Protein AF-A0A4Y8IA72-F1 (afdb_monomer_lite)

Structure (mmCIF, N/CA/C/O backbone):
data_AF-A0A4Y8IA72-F1
#
_entry.id   AF-A0A4Y8IA72-F1
#
loop_
_atom_site.group_PDB
_atom_site.id
_atom_site.type_symbol
_atom_site.label_atom_id
_atom_site.label_alt_id
_atom_site.label_comp_id
_atom_site.label_asym_id
_atom_site.label_entity_id
_atom_site.label_seq_id
_atom_site.pdbx_PDB_ins_code
_atom_site.Cartn_x
_atom_site.Cartn_y
_atom_site.Cartn_z
_atom_site.occupancy
_atom_site.B_iso_or_equiv
_atom_site.auth_seq_id
_atom_site.auth_comp_id
_atom_site.auth_asym_id
_atom_site.auth_atom_id
_atom_site.pdbx_PDB_model_num
ATOM 1 N N . MET A 1 1 ? 18.450 -18.048 9.872 1.00 41.22 1 MET A N 1
ATOM 2 C CA . MET A 1 1 ? 17.126 -17.977 10.529 1.00 41.22 1 MET A CA 1
ATOM 3 C C . MET A 1 1 ? 16.207 -17.129 9.662 1.00 41.22 1 MET A C 1
ATOM 5 O O . MET A 1 1 ? 16.497 -15.956 9.469 1.00 41.22 1 MET A O 1
ATOM 9 N N . GLY A 1 2 ? 15.177 -17.720 9.054 1.00 50.22 2 GLY A N 1
ATOM 10 C CA . GLY A 1 2 ?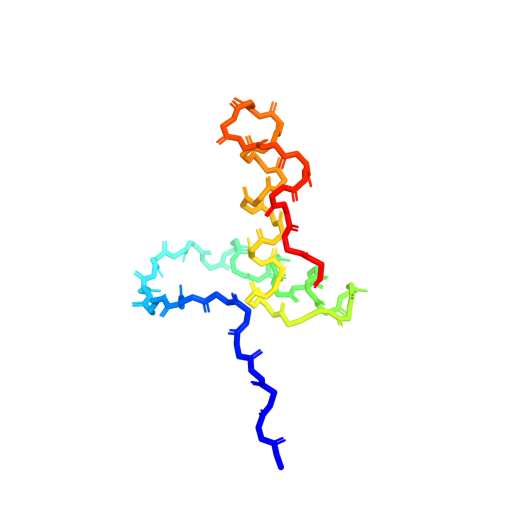 14.203 -16.961 8.262 1.00 50.22 2 GLY A CA 1
ATOM 11 C C . GLY A 1 2 ? 13.313 -16.131 9.185 1.00 50.22 2 GLY A C 1
ATOM 12 O O . GLY A 1 2 ? 12.844 -16.643 10.196 1.00 50.22 2 GLY A O 1
ATOM 13 N N . ARG A 1 3 ? 13.111 -14.848 8.870 1.00 55.97 3 ARG A N 1
ATOM 14 C CA . ARG A 1 3 ? 12.203 -13.959 9.613 1.00 55.97 3 ARG A CA 1
ATOM 15 C C . ARG A 1 3 ? 10.808 -14.599 9.649 1.00 55.97 3 ARG A C 1
ATOM 17 O O . ARG A 1 3 ? 10.249 -14.868 8.585 1.00 55.97 3 ARG A O 1
ATOM 24 N N . ASN A 1 4 ? 10.253 -14.832 10.840 1.00 58.50 4 ASN A N 1
ATOM 25 C CA . ASN A 1 4 ? 8.870 -15.291 10.972 1.00 58.50 4 ASN A CA 1
ATOM 26 C C . ASN A 1 4 ? 7.953 -14.286 10.265 1.00 58.50 4 ASN A C 1
ATOM 28 O O . ASN A 1 4 ? 7.960 -13.095 10.590 1.00 58.50 4 ASN A O 1
ATOM 32 N N . LYS A 1 5 ? 7.200 -14.756 9.264 1.00 58.25 5 LYS A N 1
ATOM 33 C CA . LYS A 1 5 ? 6.163 -13.947 8.619 1.00 58.25 5 LYS A CA 1
ATOM 34 C C . LYS A 1 5 ? 5.121 -13.625 9.687 1.00 58.25 5 LYS A C 1
ATOM 36 O O . LYS A 1 5 ? 4.579 -14.542 10.294 1.00 58.25 5 LYS A O 1
ATOM 41 N N . ARG A 1 6 ? 4.886 -12.333 9.928 1.00 67.50 6 ARG A N 1
ATOM 42 C CA . ARG A 1 6 ? 3.939 -11.858 10.949 1.00 67.50 6 ARG A CA 1
ATOM 43 C C . ARG A 1 6 ? 2.496 -12.266 10.638 1.00 67.50 6 ARG A C 1
ATOM 45 O O . ARG A 1 6 ? 1.719 -12.451 11.561 1.00 67.50 6 ARG A O 1
ATOM 52 N N . GLU A 1 7 ? 2.178 -12.478 9.359 1.00 76.00 7 GLU A N 1
ATOM 53 C CA . GLU A 1 7 ? 0.831 -12.803 8.900 1.00 76.00 7 GLU A CA 1
ATOM 54 C C . GLU A 1 7 ? 0.841 -13.756 7.692 1.00 76.00 7 GLU A C 1
ATOM 56 O O . GLU A 1 7 ? 1.809 -13.824 6.918 1.00 76.00 7 GLU A O 1
ATOM 61 N N . LYS A 1 8 ? -0.246 -14.520 7.531 1.00 84.56 8 LYS A N 1
ATOM 62 C CA . LYS A 1 8 ? -0.453 -15.397 6.374 1.00 84.56 8 LYS A CA 1
ATOM 63 C C . LYS A 1 8 ? -0.789 -14.543 5.151 1.00 84.56 8 LYS A C 1
ATOM 65 O O . LYS A 1 8 ? -1.806 -13.869 5.122 1.00 84.56 8 LYS A O 1
ATOM 70 N N . THR A 1 9 ? 0.034 -14.630 4.112 1.00 83.50 9 THR A N 1
ATOM 71 C CA . THR A 1 9 ? -0.183 -13.932 2.836 1.00 83.50 9 THR A CA 1
ATOM 72 C C . THR A 1 9 ? -0.701 -14.892 1.770 1.00 83.50 9 THR A C 1
ATOM 74 O O . THR A 1 9 ? -0.287 -16.052 1.718 1.00 83.50 9 THR A O 1
ATOM 77 N N . LYS A 1 10 ? -1.596 -14.408 0.903 1.00 87.19 10 LYS A N 1
ATOM 78 C CA . LYS A 1 10 ? -2.071 -15.121 -0.291 1.00 87.19 10 LYS A CA 1
ATOM 79 C C . LYS A 1 10 ? -1.682 -14.337 -1.543 1.00 87.19 10 LYS A C 1
ATOM 81 O O . LYS A 1 10 ? -1.734 -13.111 -1.545 1.00 87.19 10 LYS A O 1
ATOM 86 N N . VAL A 1 11 ? -1.276 -15.044 -2.597 1.00 88.38 11 VAL A N 1
ATOM 87 C CA . VAL A 1 11 ? -0.921 -14.431 -3.886 1.00 88.38 11 VAL A CA 1
ATOM 88 C C . VAL A 1 11 ? -2.182 -14.301 -4.731 1.00 88.38 11 VAL A C 1
ATOM 90 O O . VAL A 1 11 ? -2.824 -15.302 -5.043 1.00 88.38 11 VAL A O 1
ATOM 93 N N . HIS A 1 12 ? -2.510 -13.072 -5.122 1.00 85.62 12 HIS A N 1
ATOM 94 C CA . HIS A 1 12 ? -3.614 -12.766 -6.026 1.00 85.62 12 HIS A CA 1
ATOM 95 C C . HIS A 1 12 ? -3.099 -11.945 -7.211 1.00 85.62 12 HIS A C 1
ATOM 97 O O . HIS A 1 12 ? -2.336 -10.996 -7.035 1.00 85.62 12 HIS A O 1
ATOM 103 N N . GLY A 1 13 ? -3.506 -12.322 -8.425 1.00 88.75 13 GLY A N 1
ATOM 104 C CA . GLY A 1 13 ? -3.240 -11.546 -9.634 1.00 88.75 13 GLY A CA 1
ATOM 105 C C . GLY A 1 13 ? -4.361 -10.540 -9.879 1.00 88.75 13 GL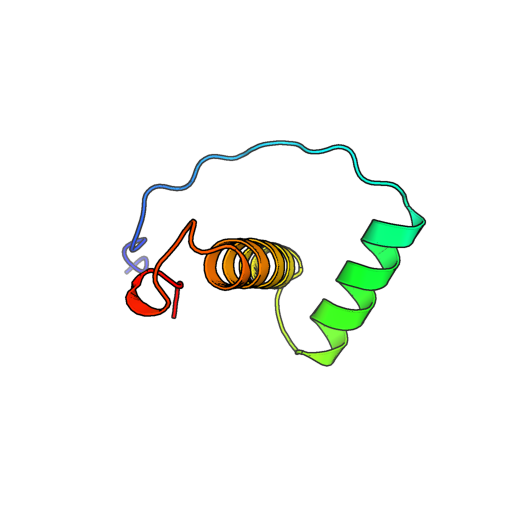Y A C 1
ATOM 106 O O . GLY A 1 13 ? -5.527 -10.925 -9.914 1.00 88.75 13 GLY A O 1
ATOM 107 N N . ILE A 1 14 ? -4.012 -9.270 -10.077 1.00 89.06 14 ILE A N 1
ATOM 108 C CA . ILE A 1 14 ? -4.960 -8.202 -10.418 1.00 89.06 14 ILE A CA 1
ATOM 109 C C . ILE A 1 14 ? -4.620 -7.608 -11.785 1.00 89.06 14 ILE A C 1
ATOM 111 O O . ILE A 1 14 ? -3.452 -7.531 -12.168 1.00 89.06 14 ILE A O 1
ATOM 115 N N . ARG A 1 15 ? -5.640 -7.179 -12.534 1.00 92.56 15 ARG A N 1
ATOM 116 C CA . ARG A 1 15 ? -5.452 -6.432 -13.783 1.00 92.56 15 ARG A CA 1
ATOM 117 C C . ARG A 1 15 ? -5.546 -4.944 -13.485 1.00 92.56 15 ARG A C 1
ATOM 119 O O . ARG A 1 15 ? -6.566 -4.487 -12.982 1.00 92.56 15 ARG A O 1
ATOM 126 N N . LEU A 1 16 ? -4.496 -4.199 -13.817 1.00 91.75 16 LEU A N 1
ATOM 127 C CA . LEU A 1 16 ? -4.439 -2.751 -13.639 1.00 91.75 16 LEU A CA 1
ATOM 128 C C . LEU A 1 16 ? -4.216 -2.055 -14.987 1.00 91.75 16 LEU A C 1
ATOM 130 O O . LEU A 1 16 ? -3.459 -2.570 -15.813 1.00 91.75 16 LEU A O 1
ATOM 134 N N . PRO A 1 17 ? -4.812 -0.870 -15.214 1.00 97.06 17 PRO A N 1
ATOM 135 C CA . PRO A 1 17 ? -4.437 -0.023 -16.339 1.00 97.06 17 PRO A CA 1
ATOM 136 C C . PRO A 1 17 ? -2.946 0.333 -16.285 1.00 97.06 17 PRO A C 1
ATOM 138 O O . PRO A 1 17 ? -2.430 0.694 -15.224 1.00 97.06 17 PRO A O 1
ATOM 141 N N . VAL A 1 18 ? -2.267 0.313 -17.436 1.00 96.38 18 VAL A N 1
ATOM 142 C CA . VAL A 1 18 ? -0.816 0.578 -17.545 1.00 96.38 18 VAL A CA 1
ATOM 143 C C . VAL A 1 18 ? -0.434 1.914 -16.903 1.00 96.38 18 VAL A C 1
ATOM 145 O O . VAL A 1 18 ? 0.483 1.981 -16.089 1.00 96.38 18 VAL A O 1
ATOM 148 N N . ARG A 1 19 ? -1.221 2.964 -17.167 1.00 97.12 19 ARG A N 1
ATOM 149 C CA . ARG A 1 19 ? -1.025 4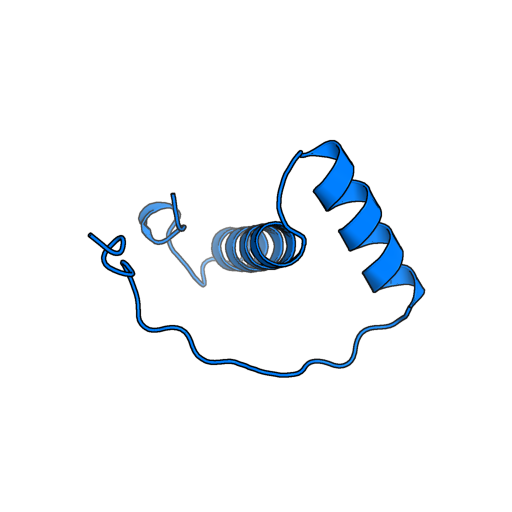.296 -16.578 1.00 97.12 19 ARG A CA 1
ATOM 150 C C . ARG A 1 19 ? -1.019 4.276 -15.043 1.00 97.12 19 ARG A C 1
ATOM 152 O O . ARG A 1 19 ? -0.295 5.056 -14.428 1.00 97.12 19 ARG A O 1
ATOM 159 N N . LEU A 1 20 ? -1.851 3.442 -14.414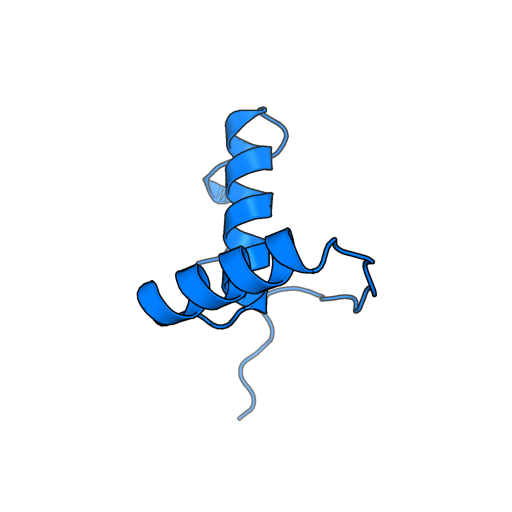 1.00 94.50 20 LEU A N 1
ATOM 160 C CA . LEU A 1 20 ? -1.903 3.333 -12.953 1.00 94.50 20 LEU A CA 1
ATOM 161 C C . LEU A 1 20 ? -0.657 2.611 -12.430 1.00 94.50 20 LEU A C 1
ATOM 163 O O .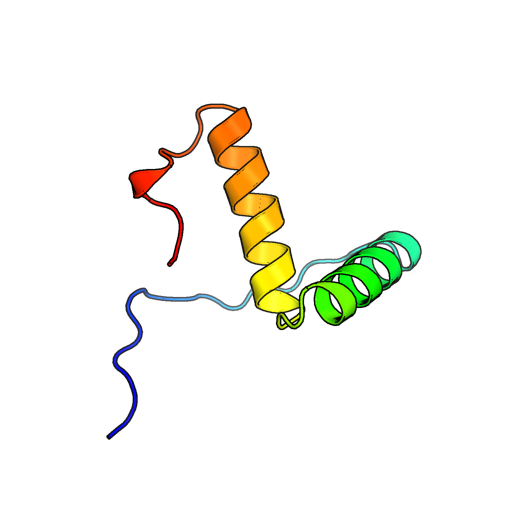 LEU A 1 20 ? -0.024 3.078 -11.486 1.00 94.50 20 LEU A O 1
ATOM 167 N N . TRP A 1 21 ? -0.283 1.511 -13.086 1.00 94.19 21 TRP A N 1
ATOM 168 C CA . TRP A 1 21 ? 0.904 0.732 -12.744 1.00 94.19 21 TRP A CA 1
ATOM 169 C C . TRP A 1 21 ? 2.180 1.578 -12.772 1.00 94.19 21 TRP A C 1
ATOM 171 O O . TRP A 1 21 ? 2.966 1.558 -11.826 1.00 94.19 21 TRP A O 1
ATOM 181 N N . GLU A 1 22 ? 2.364 2.379 -13.820 1.00 95.75 22 GLU A N 1
ATOM 182 C CA . GLU A 1 22 ? 3.525 3.262 -13.952 1.00 95.75 22 GLU A CA 1
ATOM 183 C C . GLU A 1 22 ? 3.572 4.335 -12.863 1.00 95.75 22 GLU A C 1
ATOM 185 O O . GLU A 1 22 ? 4.637 4.599 -12.302 1.00 95.75 22 GLU A O 1
ATOM 190 N N . LYS A 1 23 ? 2.420 4.918 -12.506 1.00 95.31 23 LYS A N 1
ATOM 191 C CA . LYS A 1 23 ? 2.336 5.887 -11.405 1.00 95.31 23 LYS A CA 1
ATOM 192 C C . LYS A 1 23 ? 2.699 5.249 -10.068 1.00 95.31 23 LYS A C 1
ATOM 194 O O . LYS A 1 23 ? 3.515 5.815 -9.344 1.00 95.31 23 LYS A O 1
ATOM 199 N N . LEU A 1 24 ? 2.158 4.066 -9.770 1.00 93.81 24 LEU A N 1
ATOM 200 C CA . LEU A 1 24 ? 2.485 3.321 -8.551 1.00 93.81 24 LEU A CA 1
ATOM 201 C C . LEU A 1 24 ? 3.977 2.978 -8.491 1.00 93.81 24 LEU A C 1
ATOM 203 O O . LEU A 1 24 ? 4.606 3.196 -7.459 1.00 93.81 24 LEU A O 1
ATOM 207 N N . ARG A 1 25 ? 4.566 2.532 -9.607 1.00 94.75 25 ARG A N 1
ATOM 208 C CA . ARG A 1 25 ? 6.002 2.234 -9.714 1.00 94.75 25 ARG A CA 1
ATOM 209 C C . ARG A 1 25 ? 6.879 3.468 -9.517 1.00 94.75 25 ARG A C 1
ATOM 211 O O . ARG A 1 25 ? 7.916 3.399 -8.862 1.00 94.75 25 ARG A O 1
ATOM 218 N N . MET A 1 26 ? 6.483 4.609 -10.076 1.00 95.62 26 MET A N 1
ATOM 219 C CA . MET A 1 26 ? 7.210 5.861 -9.879 1.00 95.62 26 MET A CA 1
ATOM 220 C C . MET A 1 26 ? 7.185 6.283 -8.406 1.00 95.62 26 MET A C 1
ATOM 222 O O . MET A 1 26 ? 8.222 6.662 -7.864 1.00 95.62 26 MET A O 1
ATOM 226 N N . ILE A 1 27 ? 6.020 6.216 -7.756 1.00 93.50 27 ILE A N 1
ATOM 227 C CA . ILE A 1 27 ? 5.881 6.601 -6.348 1.00 93.50 27 ILE A CA 1
ATOM 228 C C . ILE A 1 27 ? 6.629 5.618 -5.444 1.00 93.50 27 ILE A C 1
ATOM 230 O O . ILE A 1 27 ? 7.357 6.061 -4.562 1.00 93.50 27 ILE A O 1
ATOM 234 N N . SER A 1 28 ? 6.546 4.309 -5.707 1.00 94.38 28 SER A N 1
ATOM 235 C CA . SER A 1 28 ? 7.273 3.305 -4.920 1.00 94.38 28 SER A CA 1
ATOM 236 C C . SER A 1 28 ? 8.781 3.560 -4.939 1.00 94.38 28 SER A C 1
ATOM 238 O O . SER A 1 28 ? 9.428 3.509 -3.897 1.00 94.38 28 SER A O 1
ATOM 240 N N . ASN A 1 29 ? 9.330 3.924 -6.104 1.00 93.56 29 ASN A N 1
ATOM 241 C CA . ASN A 1 29 ? 10.740 4.289 -6.230 1.00 93.56 29 ASN A CA 1
ATOM 242 C C . ASN A 1 29 ? 11.084 5.567 -5.449 1.00 93.56 29 ASN A C 1
ATOM 244 O O . ASN A 1 29 ? 12.128 5.614 -4.807 1.00 93.56 29 ASN A O 1
ATOM 248 N N . LYS A 1 30 ? 10.213 6.587 -5.475 1.00 93.81 30 LYS A N 1
ATOM 249 C CA . LYS A 1 30 ? 10.412 7.839 -4.721 1.00 93.81 30 LYS A CA 1
ATOM 250 C C . LYS A 1 30 ? 10.365 7.631 -3.207 1.00 93.81 30 LYS A C 1
ATOM 252 O O . LYS A 1 30 ? 11.111 8.283 -2.489 1.00 93.81 30 LYS A O 1
ATOM 257 N N . GLU A 1 31 ? 9.507 6.732 -2.729 1.00 92.75 31 GLU A N 1
ATOM 258 C CA . GLU A 1 31 ? 9.393 6.399 -1.304 1.00 92.75 31 GLU A CA 1
ATOM 259 C C . GLU A 1 31 ? 10.412 5.339 -0.844 1.00 92.75 31 GLU A C 1
ATOM 261 O O . GLU A 1 31 ? 10.388 4.948 0.321 1.00 92.75 31 GLU A O 1
ATOM 266 N N . TYR A 1 32 ? 11.300 4.861 -1.729 1.00 91.56 32 TYR A N 1
ATOM 267 C CA . TYR A 1 32 ? 12.241 3.763 -1.460 1.00 91.56 32 TYR A CA 1
ATOM 268 C C . TYR A 1 32 ? 11.551 2.487 -0.941 1.00 91.56 32 TYR A C 1
ATOM 270 O O . TYR A 1 32 ? 12.100 1.739 -0.129 1.00 91.56 32 TYR A O 1
ATOM 278 N N . ARG A 1 33 ? 10.329 2.223 -1.419 1.00 88.69 33 ARG A N 1
ATOM 279 C CA . ARG A 1 33 ? 9.515 1.055 -1.057 1.00 88.69 33 ARG A CA 1
ATOM 280 C C . ARG A 1 33 ? 9.400 0.094 -2.232 1.00 88.69 33 ARG A C 1
ATOM 282 O O . ARG A 1 33 ? 9.411 0.490 -3.397 1.00 88.69 33 ARG A O 1
ATOM 289 N N . SER A 1 34 ? 9.228 -1.194 -1.931 1.00 92.62 34 SER A N 1
ATOM 290 C CA . SER A 1 34 ? 8.850 -2.154 -2.970 1.00 92.62 34 SER A CA 1
ATOM 291 C C . SER A 1 34 ? 7.463 -1.808 -3.514 1.00 92.62 34 SER A C 1
ATOM 293 O O . SER A 1 34 ? 6.605 -1.308 -2.785 1.00 92.62 34 SER A O 1
ATOM 295 N N . LEU A 1 35 ? 7.218 -2.104 -4.792 1.00 91.88 35 LEU A N 1
ATOM 296 C CA . LEU A 1 35 ? 5.916 -1.842 -5.408 1.00 91.88 35 LEU A CA 1
ATOM 297 C C . LEU A 1 35 ? 4.777 -2.548 -4.658 1.00 91.88 35 LEU A C 1
ATOM 299 O O . LEU A 1 35 ? 3.722 -1.960 -4.455 1.00 91.88 35 LEU A O 1
ATOM 303 N N . ASN A 1 36 ? 5.016 -3.771 -4.178 1.00 90.50 36 ASN A N 1
ATOM 304 C CA . ASN A 1 36 ? 4.044 -4.499 -3.365 1.00 90.50 36 ASN A CA 1
ATOM 305 C C . ASN A 1 36 ? 3.740 -3.778 -2.042 1.00 90.50 36 ASN A C 1
ATOM 307 O O . ASN A 1 36 ? 2.576 -3.612 -1.702 1.00 90.50 36 ASN A O 1
ATOM 311 N N . ALA A 1 37 ? 4.764 -3.302 -1.324 1.00 90.12 37 ALA A N 1
ATOM 312 C CA . ALA A 1 37 ? 4.564 -2.551 -0.084 1.00 90.12 37 ALA A CA 1
ATOM 313 C C . ALA A 1 37 ? 3.859 -1.206 -0.324 1.00 90.12 37 ALA A C 1
ATOM 315 O O . ALA A 1 37 ? 3.071 -0.769 0.507 1.00 90.12 37 ALA A O 1
ATOM 316 N N . MET A 1 38 ? 4.111 -0.559 -1.467 1.00 93.00 38 MET A N 1
ATOM 317 C CA . MET A 1 38 ? 3.389 0.652 -1.858 1.00 93.00 38 MET A CA 1
ATOM 318 C C . MET A 1 38 ? 1.908 0.364 -2.129 1.00 93.00 38 MET A C 1
ATOM 320 O O . MET A 1 38 ? 1.051 1.120 -1.689 1.00 93.00 38 MET A O 1
ATOM 324 N N . ILE A 1 39 ? 1.600 -0.736 -2.825 1.00 92.25 39 ILE A 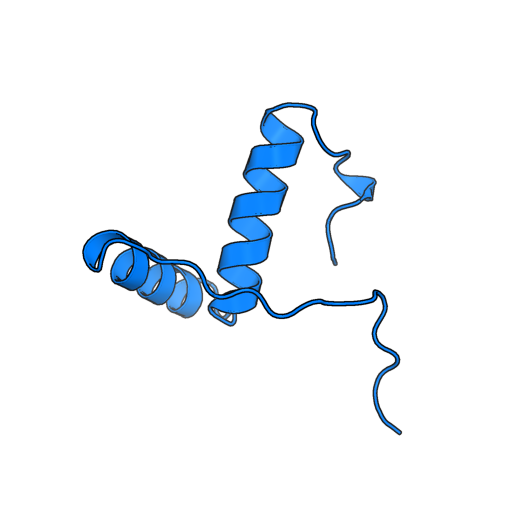N 1
ATOM 325 C CA . ILE A 1 39 ? 0.214 -1.158 -3.070 1.00 92.25 39 ILE A CA 1
ATOM 326 C C . ILE A 1 39 ? -0.495 -1.441 -1.744 1.00 92.25 39 ILE A C 1
ATOM 328 O O . ILE A 1 39 ? -1.616 -0.984 -1.563 1.00 92.25 39 ILE A O 1
ATOM 332 N N . TRP A 1 40 ? 0.162 -2.141 -0.816 1.00 90.81 40 TRP A N 1
ATOM 333 C CA . TRP A 1 40 ? -0.398 -2.414 0.510 1.00 90.81 40 TRP A CA 1
ATOM 334 C C . TRP A 1 40 ? -0.719 -1.126 1.253 1.00 90.81 40 TRP A C 1
ATOM 336 O O . TRP A 1 40 ? -1.865 -0.937 1.631 1.00 90.81 40 TRP A O 1
ATOM 346 N N . LYS A 1 41 ? 0.248 -0.206 1.338 1.00 91.25 41 LYS A N 1
ATOM 347 C CA . LYS A 1 41 ? 0.064 1.102 1.974 1.00 91.25 41 LYS A CA 1
ATOM 348 C C . LYS A 1 41 ? -1.154 1.839 1.414 1.00 91.25 41 LYS A C 1
ATOM 350 O O . LYS A 1 41 ? -1.984 2.293 2.179 1.00 91.25 41 LYS A O 1
ATOM 355 N N . VAL A 1 42 ? -1.282 1.928 0.087 1.00 92.19 42 VAL A N 1
ATOM 356 C CA . VAL A 1 42 ? -2.407 2.635 -0.554 1.00 92.19 42 VAL A CA 1
ATOM 357 C C . VAL A 1 42 ? -3.749 1.970 -0.237 1.00 92.19 42 VAL A C 1
ATOM 359 O O . VAL A 1 42 ? -4.741 2.665 -0.041 1.00 92.19 42 VAL A O 1
ATOM 362 N N . VAL A 1 43 ? -3.791 0.637 -0.198 1.00 92.00 43 VAL A N 1
ATOM 363 C CA . VAL A 1 43 ? -5.008 -0.110 0.144 1.00 92.00 43 VAL A CA 1
ATOM 364 C C . VAL A 1 43 ? -5.359 0.066 1.623 1.00 92.00 43 VAL A C 1
ATOM 366 O O . VAL A 1 43 ? -6.509 0.361 1.926 1.00 92.00 43 VAL A O 1
ATOM 369 N N . GLU A 1 44 ? -4.390 -0.071 2.528 1.00 91.31 44 GLU A N 1
ATOM 370 C CA . GLU A 1 44 ? -4.573 0.137 3.970 1.00 91.31 44 GLU A CA 1
ATOM 371 C C . GLU A 1 44 ? -4.996 1.579 4.276 1.00 91.31 44 GLU A C 1
ATOM 373 O O . GLU A 1 44 ? -5.948 1.787 5.022 1.00 91.31 44 GLU A O 1
ATOM 378 N N . ASP A 1 45 ? -4.344 2.572 3.661 1.00 92.00 45 ASP A N 1
ATOM 379 C CA . ASP A 1 45 ? -4.688 3.988 3.813 1.00 92.00 45 ASP A CA 1
ATOM 380 C C . ASP A 1 45 ? -6.150 4.233 3.418 1.00 92.00 45 ASP A C 1
ATOM 382 O O . ASP A 1 45 ? -6.904 4.805 4.203 1.00 92.00 45 ASP A O 1
ATOM 386 N N . TRP A 1 46 ? -6.579 3.718 2.258 1.00 94.25 46 TRP A N 1
ATOM 387 C CA . TRP A 1 46 ? -7.965 3.844 1.805 1.00 94.25 46 TRP A CA 1
ATOM 388 C C . TRP A 1 46 ? -8.956 3.157 2.755 1.00 94.25 46 TRP A C 1
ATOM 390 O O . TRP A 1 46 ? -10.006 3.723 3.048 1.00 94.25 46 TRP A O 1
ATOM 400 N N . LEU A 1 47 ? -8.635 1.957 3.255 1.00 93.81 47 LEU A N 1
ATOM 401 C CA . LEU A 1 47 ? -9.502 1.222 4.184 1.00 93.81 47 LEU A CA 1
ATOM 402 C C . LEU A 1 47 ? -9.672 1.954 5.517 1.00 93.81 47 LEU A C 1
ATOM 404 O O . LEU A 1 47 ? -10.787 2.015 6.025 1.00 93.81 47 LEU A O 1
ATOM 408 N N . VAL A 1 48 ? -8.599 2.537 6.054 1.00 92.44 48 VAL A N 1
ATOM 409 C CA . VAL A 1 48 ? -8.664 3.332 7.288 1.00 92.44 48 VAL A CA 1
ATOM 410 C C . VAL A 1 48 ? -9.435 4.632 7.073 1.00 92.44 48 VAL A C 1
ATOM 412 O O . VAL A 1 48 ? -10.265 4.992 7.901 1.00 92.44 48 VAL A O 1
ATOM 415 N N . GLU A 1 49 ? -9.221 5.325 5.950 1.00 94.38 49 GLU A N 1
ATOM 416 C CA . GLU A 1 49 ? -9.969 6.548 5.615 1.00 94.38 49 GLU A CA 1
ATOM 417 C C . GLU A 1 49 ? -11.486 6.318 5.515 1.00 94.38 49 GLU A C 1
ATOM 419 O O . GLU A 1 49 ? -12.262 7.246 5.736 1.00 94.38 49 GLU A O 1
ATOM 424 N N . HIS A 1 50 ? -11.909 5.092 5.192 1.00 94.94 50 HIS A N 1
ATOM 425 C CA . HIS A 1 50 ? -13.314 4.712 5.030 1.00 94.94 50 HIS A CA 1
ATOM 426 C C . HIS A 1 50 ? -13.861 3.882 6.204 1.00 94.94 50 HIS A C 1
ATOM 428 O O . HIS A 1 50 ? -14.936 3.300 6.074 1.00 94.94 50 HIS A O 1
ATOM 434 N N . ASP A 1 51 ? -13.146 3.837 7.336 1.00 90.62 51 ASP A N 1
ATOM 435 C CA . ASP A 1 51 ? -13.571 3.154 8.570 1.00 90.62 51 ASP A CA 1
ATOM 436 C C . ASP A 1 51 ? -13.791 1.632 8.399 1.00 90.62 51 ASP A C 1
ATOM 438 O O . ASP A 1 51 ? -14.560 0.993 9.115 1.00 90.62 51 ASP A O 1
ATOM 442 N N . TYR A 1 52 ? -13.107 1.025 7.419 1.00 91.06 52 TYR A N 1
ATOM 443 C CA . TYR A 1 52 ? -13.085 -0.428 7.205 1.00 91.06 52 TYR A CA 1
ATOM 444 C C . TYR A 1 52 ? -11.932 -1.125 7.940 1.00 91.06 52 TYR A C 1
ATOM 446 O O . TYR A 1 52 ? -11.858 -2.355 7.928 1.00 91.06 52 TYR A O 1
ATOM 454 N N . MET A 1 53 ? -11.007 -0.360 8.523 1.00 88.06 53 MET A N 1
ATOM 455 C CA . MET A 1 53 ? -9.811 -0.861 9.198 1.00 88.06 53 MET A CA 1
ATOM 456 C C . MET A 1 53 ? -9.318 0.165 10.224 1.00 88.06 53 MET A C 1
ATOM 458 O O . MET A 1 53 ? -9.302 1.360 9.935 1.00 88.06 53 MET A O 1
ATOM 462 N N . ASP A 1 54 ? -8.871 -0.288 11.396 1.00 83.81 54 ASP A N 1
ATOM 463 C CA . ASP A 1 54 ? -8.275 0.601 12.392 1.00 83.81 54 ASP A CA 1
ATOM 464 C C . ASP A 1 54 ? -6.805 0.895 12.055 1.00 83.81 54 ASP A C 1
ATOM 466 O O . ASP A 1 54 ? -6.065 0.044 11.558 1.00 83.81 54 ASP A O 1
ATOM 470 N N . ASP A 1 55 ? -6.314 2.086 12.413 1.00 77.88 55 ASP A N 1
ATOM 471 C CA . ASP A 1 55 ? -4.899 2.460 12.226 1.00 77.88 55 ASP A CA 1
ATOM 472 C C . ASP A 1 55 ? -3.928 1.490 12.936 1.00 77.88 55 ASP A C 1
ATOM 474 O O . ASP A 1 55 ? -2.790 1.290 12.512 1.00 77.88 55 ASP A O 1
ATOM 478 N N . LYS A 1 56 ? -4.405 0.821 13.994 1.00 79.31 56 LYS A N 1
ATOM 479 C CA . LYS A 1 56 ? -3.653 -0.191 14.753 1.00 79.31 56 LYS A CA 1
ATOM 480 C C . LYS A 1 56 ? -3.439 -1.495 13.988 1.00 79.31 56 LYS A C 1
ATOM 482 O O . LYS A 1 56 ? -2.507 -2.225 14.326 1.00 79.31 56 LYS A O 1
ATOM 487 N N . ASP A 1 57 ? -4.270 -1.766 12.987 1.00 71.44 57 ASP A N 1
ATOM 488 C CA . ASP A 1 57 ? -4.182 -2.969 12.163 1.00 71.44 57 ASP A CA 1
ATOM 489 C C . ASP A 1 57 ? -3.201 -2.794 10.995 1.00 71.44 57 ASP A C 1
ATOM 491 O O . ASP A 1 57 ? -2.834 -3.776 10.349 1.00 71.44 57 ASP A O 1
ATOM 495 N N . ARG A 1 58 ? -2.752 -1.559 10.715 1.00 68.75 58 ARG A N 1
ATOM 496 C CA . ARG A 1 58 ? -1.803 -1.272 9.630 1.00 68.75 58 ARG A CA 1
ATOM 497 C C . ARG A 1 58 ? -0.485 -2.010 9.848 1.00 68.75 58 ARG A C 1
ATOM 499 O O . ARG A 1 58 ? 0.084 -2.006 10.947 1.00 68.75 58 ARG A O 1
ATOM 506 N N . MET A 1 59 ? 0.070 -2.591 8.784 1.00 63.12 59 MET A N 1
ATOM 507 C CA . MET A 1 59 ? 1.366 -3.260 8.881 1.00 63.12 59 MET A CA 1
ATOM 508 C C . MET A 1 59 ? 2.513 -2.244 9.100 1.00 63.12 59 MET A C 1
ATOM 510 O O . MET A 1 59 ? 2.754 -1.371 8.268 1.00 63.12 59 MET A O 1
ATOM 514 N N . ARG A 1 60 ? 3.267 -2.384 10.207 1.00 53.47 60 ARG A N 1
ATOM 515 C CA . ARG A 1 60 ? 4.579 -1.727 10.437 1.00 53.47 60 ARG A CA 1
ATOM 516 C C . ARG A 1 60 ? 5.748 -2.486 9.815 1.00 53.47 60 ARG A C 1
ATOM 518 O O . ARG A 1 60 ? 5.938 -3.670 10.194 1.00 53.47 60 ARG A O 1
#

Sequence (60 aa):
MGRNKREKTKVHGIRLPVRLWEKLRMISNKEYRSLNAMIWKVVEDWLVEHDYMDDKDRMR

Radius of gyration: 13.33 Å; chains: 1; bounding box: 31×26×32 Å

Secondary structure (DSSP, 8-state):
-PPPPSS----------HHHHHHHHHHHHHTT--HHHHHHHHHHHHHHHTTSS-GGGS--

Foldseek 3Di:
DDDPDPDDDDDDDDDDDPVVLVVLVVVCVVVVHDSVVSVLVVVQVVCCVVVNDPPVPRDD

pLDDT: mean 85.65, std 13.2, range [41.22, 97.12]